Protein AF-A0A7X6X659-F1 (afdb_monomer)

Sequence (51 aa):
QDEIGTPYCVTFDFDSLEDNQVTIRERDSMDQLRLPINELVDYFAGKFDLP

Mean predicted aligned error: 6.43 Å

Structure (mmCIF, N/CA/C/O backbone):
data_AF-A0A7X6X659-F1
#
_entry.id   AF-A0A7X6X659-F1
#
loop_
_atom_site.group_PDB
_atom_site.id
_atom_site.type_symbol
_atom_site.label_atom_id
_atom_site.label_alt_id
_atom_site.label_comp_id
_atom_site.label_asym_id
_atom_site.label_entity_id
_atom_site.label_seq_id
_atom_site.pdbx_PDB_ins_code
_atom_site.Cartn_x
_atom_site.Cartn_y
_atom_site.Cartn_z
_atom_site.occupancy
_atom_site.B_iso_or_equiv
_atom_site.auth_seq_id
_atom_site.auth_comp_id
_atom_site.auth_asym_id
_atom_site.auth_atom_id
_atom_site.pdbx_PDB_model_num
ATOM 1 N N . GLN A 1 1 ? 14.663 -1.157 1.772 1.00 49.09 1 GLN A N 1
ATOM 2 C CA . GLN A 1 1 ? 13.796 -2.069 0.987 1.00 49.09 1 GLN A CA 1
ATOM 3 C C . GLN A 1 1 ? 14.156 -2.015 -0.504 1.00 49.09 1 GLN A C 1
ATOM 5 O O . GLN A 1 1 ? 13.686 -2.842 -1.269 1.00 49.09 1 GLN A O 1
ATOM 10 N N . ASP A 1 2 ? 15.048 -1.099 -0.897 1.00 52.06 2 ASP A N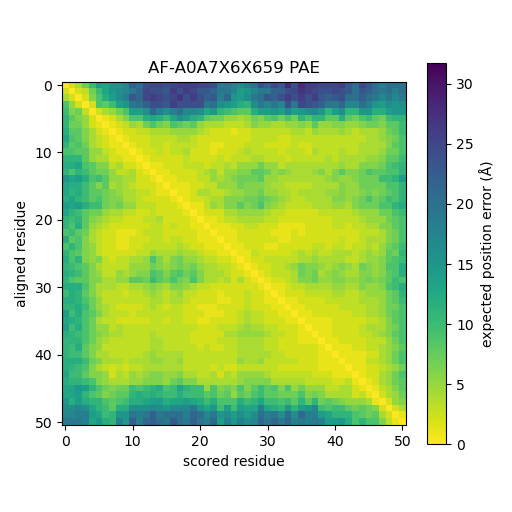 1
ATOM 11 C CA . ASP A 1 2 ? 15.457 -0.821 -2.276 1.00 52.06 2 ASP A CA 1
ATOM 12 C C . ASP A 1 2 ? 16.460 -1.820 -2.888 1.00 52.06 2 ASP A C 1
ATOM 14 O O . ASP A 1 2 ? 16.674 -1.791 -4.095 1.00 52.06 2 ASP A O 1
ATOM 18 N N . GLU A 1 3 ? 17.035 -2.737 -2.100 1.00 48.66 3 GLU A N 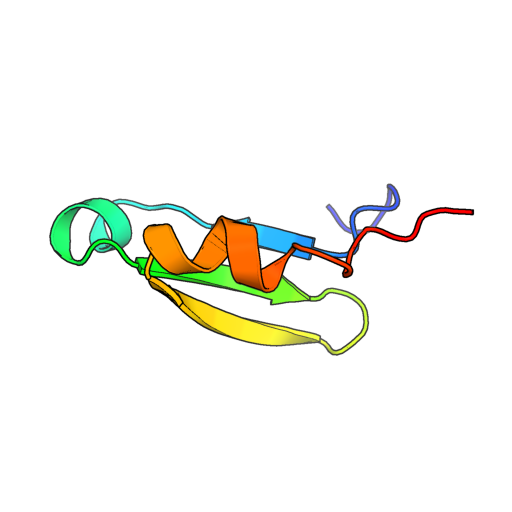1
ATOM 19 C CA . GLU A 1 3 ? 18.176 -3.567 -2.534 1.00 48.66 3 GLU A CA 1
ATOM 20 C C . GLU A 1 3 ? 17.846 -5.028 -2.897 1.00 48.66 3 GLU A C 1
ATOM 22 O O . GLU A 1 3 ? 18.739 -5.767 -3.302 1.00 48.66 3 GLU A O 1
ATOM 27 N N . ILE A 1 4 ? 16.581 -5.467 -2.828 1.00 55.47 4 ILE A N 1
ATOM 28 C CA . ILE A 1 4 ? 16.177 -6.811 -3.288 1.00 55.47 4 ILE A CA 1
ATOM 29 C C . ILE A 1 4 ? 14.845 -6.720 -4.033 1.00 55.47 4 ILE A C 1
ATOM 31 O O . ILE A 1 4 ? 13.802 -6.915 -3.435 1.00 55.47 4 ILE A O 1
ATOM 35 N N . GLY A 1 5 ? 14.870 -6.387 -5.326 1.00 56.53 5 GLY A N 1
ATOM 36 C CA . GLY A 1 5 ? 13.895 -6.877 -6.318 1.00 56.53 5 GLY A CA 1
ATOM 37 C C . GLY A 1 5 ? 12.378 -6.769 -6.074 1.00 56.53 5 GLY A C 1
ATOM 38 O O . GLY A 1 5 ? 11.657 -7.420 -6.817 1.00 56.53 5 GLY A O 1
ATOM 39 N N . THR A 1 6 ? 11.872 -6.004 -5.101 1.00 70.38 6 THR A N 1
ATOM 40 C CA . THR A 1 6 ? 10.427 -5.869 -4.847 1.00 70.38 6 THR A CA 1
ATOM 41 C C . THR A 1 6 ? 9.886 -4.626 -5.567 1.00 70.38 6 THR A C 1
ATOM 43 O O . THR A 1 6 ? 10.048 -3.519 -5.050 1.00 70.38 6 THR A O 1
ATOM 46 N N . PRO A 1 7 ? 9.266 -4.761 -6.757 1.00 77.44 7 PRO A N 1
ATOM 47 C CA . PRO A 1 7 ? 8.759 -3.619 -7.527 1.00 77.44 7 PRO A CA 1
ATOM 48 C C . PRO A 1 7 ? 7.589 -2.894 -6.845 1.00 77.44 7 PRO A C 1
ATOM 50 O O . PRO A 1 7 ? 7.405 -1.697 -7.056 1.00 77.44 7 PRO A O 1
ATOM 53 N N . TYR A 1 8 ? 6.838 -3.591 -5.988 1.00 84.38 8 TYR A N 1
ATOM 54 C CA . TYR A 1 8 ? 5.643 -3.071 -5.325 1.00 84.38 8 TYR A CA 1
ATOM 55 C C . TYR A 1 8 ? 5.728 -3.200 -3.805 1.00 84.38 8 TYR A C 1
ATOM 57 O O . TYR A 1 8 ? 5.946 -4.289 -3.279 1.00 84.38 8 TYR A O 1
ATOM 65 N N . CYS A 1 9 ? 5.497 -2.106 -3.087 1.00 87.94 9 CYS A N 1
ATOM 66 C CA . CYS A 1 9 ? 5.372 -2.098 -1.632 1.00 87.94 9 CYS A CA 1
ATOM 67 C C . CYS A 1 9 ? 3.925 -1.782 -1.246 1.00 87.94 9 CYS A C 1
ATOM 69 O O . CYS A 1 9 ? 3.408 -0.746 -1.647 1.00 87.94 9 CYS A O 1
ATOM 71 N N . VAL A 1 10 ? 3.269 -2.664 -0.489 1.00 88.56 10 VAL A N 1
ATOM 72 C CA . VAL A 1 10 ? 1.901 -2.450 0.005 1.00 88.56 10 VAL A CA 1
ATOM 73 C C . VAL A 1 10 ? 1.962 -2.100 1.487 1.00 88.56 10 VAL A C 1
ATOM 75 O O . VAL A 1 10 ? 2.490 -2.870 2.289 1.00 88.56 10 VAL A O 1
ATOM 78 N N . THR A 1 11 ? 1.419 -0.945 1.848 1.00 90.06 11 THR A N 1
ATOM 79 C CA . THR A 1 11 ? 1.271 -0.475 3.223 1.00 90.06 11 THR A CA 1
ATOM 80 C C . THR A 1 11 ? -0.172 -0.676 3.673 1.00 90.06 11 THR A C 1
ATOM 82 O O . THR A 1 11 ? -1.111 -0.224 3.014 1.00 90.06 11 THR A O 1
ATOM 85 N N . PHE A 1 12 ? -0.317 -1.368 4.801 1.00 89.00 12 PHE A N 1
ATOM 86 C CA . PHE A 1 12 ? -1.559 -1.535 5.544 1.00 89.00 12 PHE A CA 1
ATOM 87 C C . PHE A 1 12 ? -1.297 -1.077 6.980 1.00 89.00 12 PHE A C 1
ATOM 89 O O . PHE A 1 12 ? -0.409 -1.618 7.645 1.00 89.00 12 PHE A O 1
ATOM 96 N N . ASP A 1 13 ? -2.028 -0.069 7.434 1.00 87.94 13 ASP A N 1
ATOM 97 C CA . ASP A 1 13 ? -1.830 0.592 8.724 1.00 87.94 13 ASP A CA 1
ATOM 98 C C . ASP A 1 13 ? -3.164 0.765 9.475 1.00 87.94 13 ASP A C 1
ATOM 100 O O . ASP A 1 13 ? -4.173 0.150 9.128 1.00 87.94 13 ASP A O 1
ATOM 104 N N . PHE A 1 14 ? -3.168 1.519 10.577 1.00 85.62 14 PHE A N 1
ATOM 105 C CA . PHE A 1 14 ? -4.379 1.685 11.383 1.00 85.62 14 PHE A CA 1
ATOM 106 C C . PHE A 1 14 ? -5.480 2.452 10.645 1.00 85.62 14 PHE A C 1
ATOM 108 O O . PHE A 1 14 ? -6.648 2.121 10.840 1.00 85.62 14 PHE A O 1
ATOM 115 N N . ASP A 1 15 ? -5.135 3.390 9.759 1.00 82.50 15 ASP A N 1
ATOM 116 C CA . ASP A 1 15 ? -6.122 4.079 8.926 1.00 82.50 15 ASP A CA 1
ATOM 117 C C . ASP A 1 15 ? -6.763 3.093 7.933 1.00 82.50 15 ASP A C 1
ATOM 119 O O . ASP A 1 15 ? -7.976 3.127 7.724 1.00 82.50 15 ASP A O 1
ATOM 123 N N . SER A 1 16 ? -5.990 2.125 7.417 1.00 85.81 16 SER A N 1
ATOM 124 C CA . SER A 1 16 ? -6.503 1.037 6.565 1.00 85.81 16 SER A CA 1
ATOM 125 C C . SER A 1 16 ? -7.561 0.163 7.243 1.00 85.81 16 SER A C 1
ATOM 127 O O . SER A 1 16 ? -8.426 -0.391 6.563 1.00 85.81 16 SER A O 1
ATOM 129 N N . LEU A 1 17 ? -7.499 -0.003 8.569 1.00 84.75 17 LEU A N 1
ATOM 130 C CA . LEU A 1 17 ? -8.503 -0.763 9.326 1.00 84.75 17 LEU A CA 1
ATOM 131 C C . LEU A 1 17 ? -9.835 -0.013 9.422 1.00 84.75 17 LEU A C 1
ATOM 133 O O . LEU A 1 17 ? -10.886 -0.652 9.469 1.00 84.75 17 LEU A O 1
ATOM 137 N N . GLU A 1 18 ? -9.799 1.318 9.453 1.00 87.00 18 GLU A N 1
ATOM 138 C CA . GLU A 1 18 ? -11.005 2.142 9.535 1.00 87.00 18 GLU A CA 1
ATOM 139 C C . GLU A 1 18 ? -11.669 2.319 8.168 1.00 87.00 18 GLU A C 1
ATOM 141 O O . GLU A 1 18 ? -12.898 2.296 8.073 1.00 87.00 18 GLU A O 1
ATOM 146 N N . ASP A 1 19 ? -10.881 2.449 7.100 1.00 89.19 19 ASP A N 1
ATOM 147 C CA . ASP A 1 19 ? -11.399 2.804 5.778 1.00 89.19 19 ASP A CA 1
ATOM 148 C C . ASP A 1 19 ? -11.282 1.713 4.707 1.00 89.19 19 ASP A C 1
ATOM 150 O O . ASP A 1 19 ? -11.750 1.903 3.584 1.00 89.19 19 ASP A O 1
ATOM 154 N N . ASN A 1 20 ? -10.734 0.549 5.064 1.00 90.44 20 ASN A N 1
ATOM 155 C CA . ASN A 1 20 ? -10.534 -0.605 4.185 1.00 90.44 20 ASN A CA 1
ATOM 156 C C . ASN A 1 20 ? -9.722 -0.290 2.916 1.00 90.44 20 ASN A C 1
ATOM 158 O O . ASN A 1 20 ? -9.914 -0.937 1.879 1.00 90.44 20 ASN A O 1
ATOM 162 N N . GLN A 1 21 ? -8.804 0.678 2.984 1.00 92.06 21 GLN A N 1
ATOM 163 C CA . GLN A 1 21 ? -7.926 1.050 1.877 1.00 92.06 21 GLN A CA 1
ATOM 164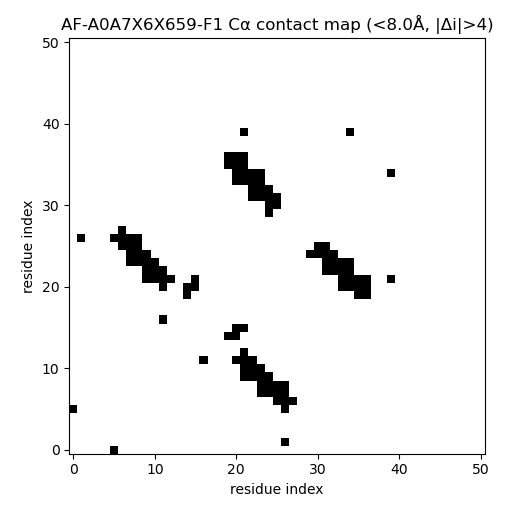 C C . GLN A 1 21 ? -6.464 0.742 2.179 1.00 92.06 21 GLN A C 1
ATOM 166 O O . GLN A 1 21 ? -5.973 0.922 3.289 1.00 92.06 21 GLN A O 1
ATOM 171 N N . VAL A 1 22 ? -5.738 0.321 1.152 1.00 91.88 22 VAL A N 1
ATOM 172 C CA . VAL A 1 22 ? -4.295 0.073 1.183 1.00 91.88 22 VAL A CA 1
ATOM 173 C C . VAL A 1 22 ? -3.577 1.044 0.271 1.00 91.88 22 VAL A C 1
ATOM 175 O O . VAL A 1 22 ? -4.113 1.477 -0.751 1.00 91.88 22 VAL A O 1
ATOM 178 N N . THR A 1 23 ? -2.338 1.359 0.633 1.00 91.88 23 THR A N 1
ATOM 179 C CA . THR A 1 23 ? -1.469 2.193 -0.196 1.00 91.88 23 THR A CA 1
ATOM 180 C C . THR A 1 23 ? -0.416 1.315 -0.848 1.00 91.88 23 THR A C 1
ATOM 182 O O . THR A 1 23 ? 0.347 0.639 -0.165 1.00 91.88 23 THR A O 1
ATOM 185 N N . ILE A 1 24 ? -0.360 1.321 -2.173 1.00 90.38 24 ILE A N 1
ATOM 186 C CA . ILE A 1 24 ? 0.672 0.658 -2.960 1.00 90.38 24 ILE A CA 1
ATOM 187 C C . ILE A 1 24 ? 1.655 1.716 -3.438 1.00 90.38 24 ILE A C 1
ATOM 189 O O . ILE A 1 24 ? 1.266 2.715 -4.036 1.00 90.38 24 ILE A O 1
ATOM 193 N N . ARG A 1 25 ? 2.941 1.470 -3.220 1.00 90.19 25 ARG A N 1
ATOM 194 C CA . ARG A 1 25 ? 4.037 2.253 -3.771 1.00 90.19 25 ARG A CA 1
ATOM 195 C C . ARG A 1 25 ? 4.778 1.428 -4.811 1.00 90.19 25 ARG A C 1
ATOM 197 O O . ARG A 1 25 ? 5.322 0.371 -4.486 1.00 90.19 25 ARG A O 1
ATOM 204 N N . GLU A 1 26 ? 4.819 1.925 -6.040 1.00 87.12 26 GLU A N 1
ATOM 205 C CA . GLU A 1 26 ? 5.630 1.341 -7.106 1.00 87.12 26 GLU A CA 1
ATOM 206 C C . GLU A 1 26 ? 7.030 1.959 -7.062 1.00 87.12 26 GLU A C 1
ATOM 208 O O . GLU A 1 26 ? 7.198 3.180 -7.018 1.00 87.12 26 GLU A O 1
ATOM 213 N N . ARG A 1 27 ? 8.059 1.113 -7.019 1.00 82.31 27 ARG A N 1
ATOM 214 C CA . ARG A 1 27 ? 9.447 1.568 -6.895 1.00 82.31 27 ARG A CA 1
ATOM 215 C C . ARG A 1 27 ? 9.933 2.242 -8.176 1.00 82.31 27 ARG A C 1
ATOM 217 O O . ARG A 1 27 ? 10.597 3.270 -8.098 1.00 82.31 27 ARG A O 1
ATOM 224 N N . ASP A 1 28 ? 9.609 1.653 -9.321 1.00 81.00 28 ASP A N 1
ATOM 225 C CA . ASP A 1 28 ? 10.133 2.059 -10.625 1.00 81.00 28 ASP A CA 1
ATOM 226 C C . ASP A 1 28 ? 9.527 3.386 -11.109 1.00 81.00 28 ASP A C 1
ATOM 228 O O . ASP A 1 28 ? 10.269 4.269 -11.537 1.00 81.00 28 ASP A O 1
ATOM 232 N N . SER A 1 29 ? 8.214 3.581 -10.952 1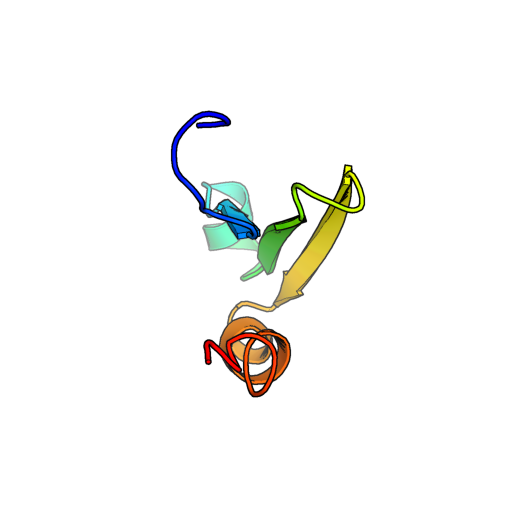.00 82.81 29 SER A N 1
ATOM 233 C CA . SER A 1 29 ? 7.549 4.846 -11.317 1.00 82.81 29 SER A CA 1
ATOM 234 C C . SER A 1 29 ? 7.545 5.893 -10.196 1.00 82.81 29 SER A C 1
ATOM 236 O O . SER A 1 29 ? 7.196 7.044 -10.430 1.00 82.81 29 SER A O 1
ATOM 238 N N . MET A 1 30 ? 7.942 5.517 -8.972 1.00 81.00 30 MET A N 1
ATOM 239 C CA . MET A 1 30 ? 7.801 6.327 -7.747 1.00 81.00 30 MET A CA 1
ATOM 240 C C . MET A 1 30 ? 6.353 6.727 -7.404 1.00 81.00 30 MET A C 1
ATOM 242 O O . MET A 1 30 ? 6.139 7.570 -6.529 1.00 81.00 30 MET A O 1
ATOM 246 N N . ASP A 1 31 ? 5.367 6.098 -8.043 1.00 85.88 31 ASP A N 1
ATOM 247 C CA . ASP A 1 31 ? 3.950 6.370 -7.834 1.00 85.88 31 ASP A CA 1
ATOM 248 C C . ASP A 1 31 ? 3.432 5.777 -6.519 1.00 85.88 31 ASP A C 1
ATOM 250 O O . ASP A 1 31 ? 3.882 4.725 -6.048 1.00 85.88 31 ASP A O 1
ATOM 254 N N . GLN A 1 32 ? 2.444 6.459 -5.939 1.00 88.81 32 GLN A N 1
ATOM 255 C CA . GLN A 1 32 ? 1.661 5.978 -4.805 1.00 88.81 32 GLN A CA 1
ATOM 256 C C . GLN A 1 32 ? 0.190 5.928 -5.198 1.00 88.81 32 GLN A C 1
ATOM 258 O O . GLN A 1 32 ? -0.401 6.940 -5.573 1.00 88.81 32 GLN A O 1
ATOM 263 N N . LEU A 1 33 ? -0.402 4.747 -5.0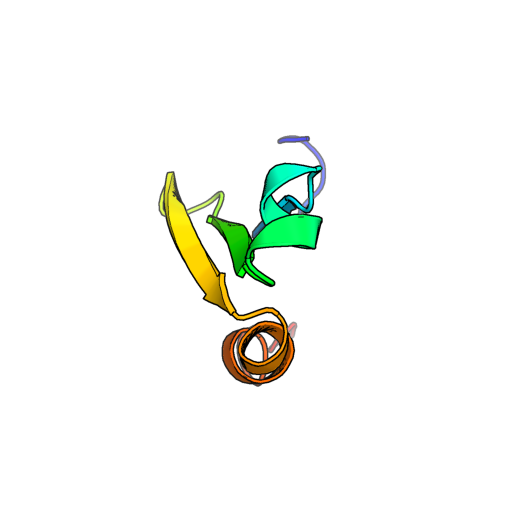84 1.00 89.88 33 LEU A N 1
ATOM 264 C CA . LEU A 1 33 ? -1.802 4.500 -5.370 1.00 89.88 33 LEU A CA 1
ATOM 265 C C . LEU A 1 33 ? -2.493 4.032 -4.098 1.00 89.88 33 LEU A C 1
ATOM 267 O O . LEU A 1 33 ? -2.040 3.089 -3.455 1.00 89.88 33 LEU A O 1
ATOM 271 N N . ARG A 1 34 ? -3.611 4.666 -3.754 1.00 91.88 34 A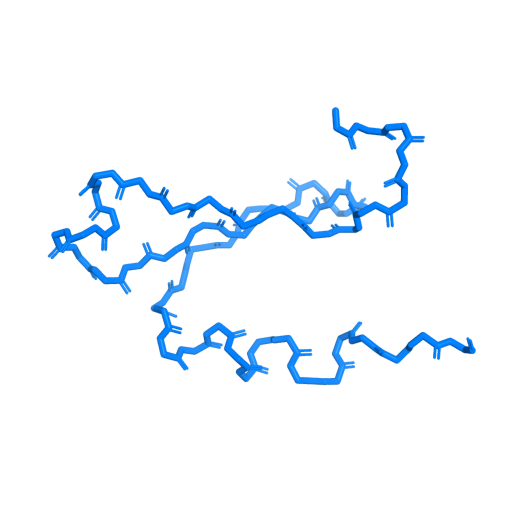RG A N 1
ATOM 272 C CA . ARG A 1 34 ? -4.469 4.229 -2.657 1.00 91.88 34 ARG A CA 1
ATOM 273 C C . ARG A 1 34 ? -5.729 3.615 -3.235 1.00 91.88 34 ARG A C 1
ATOM 275 O O . ARG A 1 34 ? -6.406 4.266 -4.026 1.00 91.88 34 ARG A O 1
ATOM 282 N N . LEU A 1 35 ? -6.014 2.376 -2.865 1.00 91.50 35 LEU A N 1
ATOM 283 C CA . LEU A 1 35 ? -7.172 1.643 -3.364 1.00 91.50 35 LEU A CA 1
ATOM 284 C C . LEU A 1 35 ? -7.795 0.779 -2.266 1.00 91.50 35 LEU A C 1
ATOM 286 O O . LEU A 1 35 ? -7.120 0.421 -1.297 1.00 91.50 35 LEU A O 1
ATOM 290 N N . PRO A 1 36 ? -9.073 0.417 -2.414 1.00 92.50 36 PRO A N 1
ATOM 291 C CA . PRO A 1 36 ? -9.723 -0.568 -1.564 1.00 92.50 36 PRO A CA 1
ATOM 292 C C . PRO A 1 36 ? -8.983 -1.916 -1.533 1.00 92.50 36 PRO A C 1
ATOM 294 O O . PRO A 1 36 ? -8.465 -2.390 -2.543 1.00 92.50 36 PRO A O 1
ATOM 297 N N . ILE A 1 37 ? -8.979 -2.586 -0.379 1.00 89.06 37 ILE A N 1
ATOM 298 C CA . ILE A 1 37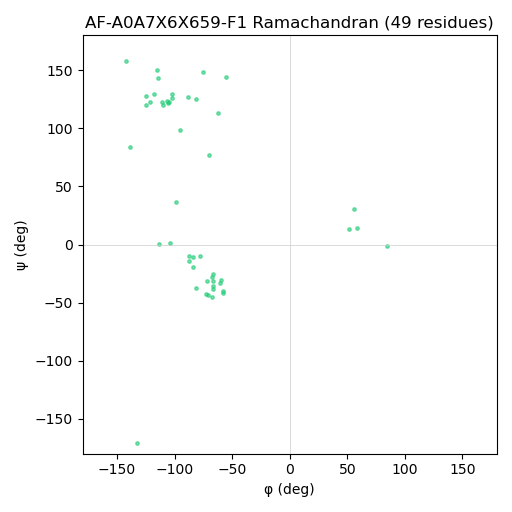 ? -8.313 -3.893 -0.202 1.00 89.06 37 ILE A CA 1
ATOM 299 C C . ILE A 1 37 ? -8.891 -4.968 -1.129 1.00 89.06 37 ILE A C 1
ATOM 301 O O . IL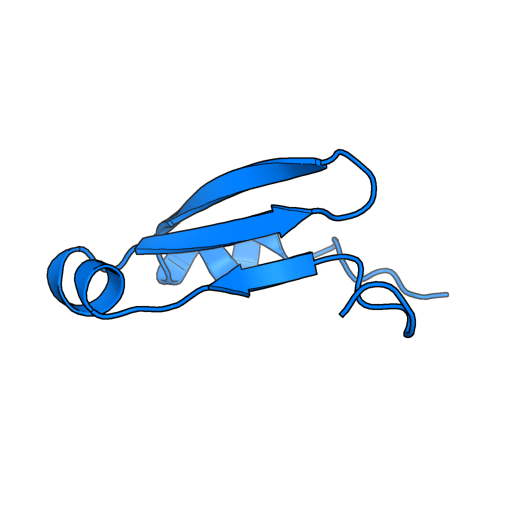E A 1 37 ? -8.168 -5.852 -1.582 1.00 89.06 37 ILE A O 1
ATOM 305 N N . ASN A 1 38 ? -10.190 -4.907 -1.421 1.00 90.44 38 ASN A N 1
ATOM 306 C CA . ASN A 1 38 ? -10.841 -5.851 -2.330 1.00 90.44 38 ASN 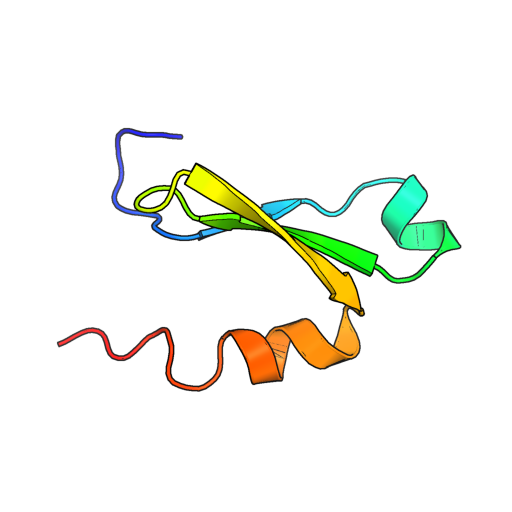A CA 1
ATOM 307 C C . ASN A 1 38 ? -10.366 -5.696 -3.785 1.00 90.44 38 ASN A C 1
ATOM 309 O O . ASN A 1 38 ? -10.346 -6.688 -4.504 1.00 90.44 38 ASN A O 1
ATOM 313 N N . GLU A 1 39 ? -9.932 -4.504 -4.196 1.00 89.38 39 GLU A N 1
ATOM 314 C CA . GLU A 1 39 ? -9.374 -4.237 -5.527 1.00 89.38 39 GLU A CA 1
ATOM 315 C C . GLU A 1 39 ? -7.881 -4.586 -5.619 1.00 89.38 39 GLU A C 1
ATOM 317 O O . GLU A 1 39 ? -7.325 -4.645 -6.713 1.00 89.38 39 GLU A O 1
ATOM 322 N N . LEU A 1 40 ? -7.218 -4.867 -4.490 1.00 87.69 40 LEU A N 1
ATOM 323 C CA . LEU A 1 40 ? -5.787 -5.180 -4.436 1.00 87.69 40 LEU A CA 1
ATOM 324 C C . LEU A 1 40 ? -5.416 -6.386 -5.305 1.00 87.69 40 LEU A C 1
ATOM 326 O O . LEU A 1 40 ? -4.392 -6.375 -5.987 1.00 87.69 40 LEU A O 1
ATOM 330 N N . VAL A 1 41 ? -6.244 -7.432 -5.276 1.00 86.50 41 VAL A N 1
ATOM 331 C CA . VAL A 1 41 ? -6.006 -8.668 -6.034 1.00 86.50 41 VAL A CA 1
ATOM 332 C C . VAL A 1 41 ? -6.134 -8.411 -7.531 1.00 86.50 41 VAL A C 1
ATOM 334 O O . VAL A 1 41 ? -5.260 -8.828 -8.286 1.00 86.50 41 VAL A O 1
ATOM 337 N N . ASP A 1 42 ? -7.171 -7.686 -7.949 1.00 87.69 42 ASP A N 1
ATOM 338 C CA . ASP A 1 42 ? -7.383 -7.318 -9.351 1.00 87.69 42 ASP A CA 1
ATOM 339 C C . ASP A 1 42 ? -6.308 -6.351 -9.855 1.00 87.69 42 ASP A C 1
ATOM 341 O O . ASP A 1 42 ? -5.822 -6.499 -10.973 1.00 87.69 42 ASP A O 1
ATOM 345 N N . TYR A 1 43 ? -5.870 -5.405 -9.018 1.00 86.94 43 TYR A N 1
ATOM 346 C CA . TYR A 1 43 ? -4.783 -4.483 -9.346 1.00 86.94 43 TYR A CA 1
ATOM 347 C C . TYR A 1 43 ? -3.487 -5.226 -9.687 1.00 86.94 43 TYR A C 1
ATOM 349 O O . TYR A 1 43 ? -2.773 -4.844 -10.615 1.00 86.94 43 TYR A O 1
ATOM 357 N N . PHE A 1 44 ? -3.186 -6.293 -8.946 1.00 84.25 44 PHE A N 1
ATOM 358 C CA . PHE A 1 44 ? -2.007 -7.121 -9.172 1.00 84.25 44 PHE A CA 1
ATOM 359 C C . PHE A 1 44 ? -2.215 -8.257 -10.183 1.00 84.25 44 PHE A C 1
ATOM 361 O O . PHE A 1 44 ? -1.232 -8.837 -10.661 1.00 84.25 44 PHE A O 1
ATOM 368 N N . ALA A 1 45 ? -3.458 -8.580 -10.539 1.00 82.06 45 ALA A N 1
ATOM 369 C CA . ALA A 1 45 ? -3.768 -9.592 -11.537 1.00 82.06 45 ALA A CA 1
ATOM 370 C C . ALA A 1 45 ? -3.185 -9.174 -12.900 1.00 82.06 45 ALA A C 1
ATOM 372 O O . ALA A 1 45 ? -3.574 -8.172 -13.492 1.00 82.06 45 ALA A O 1
ATOM 373 N N . GLY A 1 46 ? -2.195 -9.928 -13.388 1.00 73.69 46 GLY A N 1
ATOM 374 C CA . GLY A 1 46 ? -1.472 -9.621 -14.631 1.00 73.69 46 GLY A CA 1
ATOM 375 C C . GLY A 1 46 ? -0.301 -8.638 -14.489 1.00 73.69 46 GLY A C 1
ATOM 376 O O . GLY A 1 46 ? 0.388 -8.382 -15.472 1.00 73.69 46 GLY A O 1
ATOM 377 N N . LYS A 1 47 ? -0.022 -8.114 -13.284 1.00 75.12 47 LYS A N 1
ATOM 378 C CA . LYS A 1 47 ? 1.193 -7.318 -12.996 1.00 75.12 47 LYS A CA 1
ATOM 379 C C . LYS A 1 47 ? 2.410 -8.183 -12.658 1.00 75.12 47 LYS A C 1
ATOM 381 O O . LYS A 1 47 ? 3.536 -7.712 -12.759 1.00 75.12 47 LYS A O 1
ATOM 386 N N . PHE A 1 48 ? 2.184 -9.438 -12.267 1.00 67.75 48 PHE A N 1
ATOM 387 C CA . PHE A 1 48 ? 3.225 -10.413 -11.927 1.00 67.75 48 PHE A CA 1
ATOM 388 C C . PHE A 1 48 ? 3.531 -11.387 -13.071 1.00 67.75 48 PHE A C 1
ATOM 390 O O . PHE A 1 48 ? 3.792 -12.562 -12.814 1.00 67.75 48 PHE A O 1
ATOM 397 N N . ASP A 1 49 ? 3.503 -10.921 -14.322 1.00 60.38 49 ASP A N 1
ATOM 398 C CA . ASP A 1 49 ? 4.066 -11.682 -15.443 1.00 60.38 49 ASP A CA 1
ATOM 399 C C . ASP A 1 49 ? 5.600 -11.674 -15.292 1.00 60.38 49 ASP A C 1
ATOM 401 O O . ASP A 1 49 ? 6.324 -10.853 -15.854 1.00 60.38 49 ASP A O 1
ATOM 405 N N . LEU A 1 50 ? 6.081 -12.507 -14.369 1.00 54.00 50 LEU A N 1
ATOM 406 C CA . LEU A 1 50 ? 7.493 -12.787 -14.177 1.00 54.00 50 LEU A CA 1
ATOM 407 C C . LEU A 1 50 ? 7.887 -13.841 -15.226 1.00 54.00 50 LEU A C 1
ATOM 409 O O . LEU A 1 50 ? 7.219 -14.877 -15.288 1.00 54.00 50 LEU A O 1
ATOM 413 N N . PRO A 1 51 ? 8.917 -13.580 -16.050 1.00 50.94 51 PRO A N 1
ATOM 414 C CA . PRO A 1 51 ? 9.410 -14.532 -17.044 1.00 50.94 51 PRO A CA 1
ATOM 415 C C . PRO A 1 51 ? 9.988 -15.810 -16.421 1.00 50.94 51 PRO A C 1
ATOM 417 O O . PRO A 1 51 ? 10.469 -15.758 -15.263 1.00 50.94 51 PRO A O 1
#

Foldseek 3Di:
DPPDDDQKDKDDDPVCVVVQWIWIAGPPVRDIDIDHPVCVCVVCVVVPPDD

Radius of gyration: 11.75 Å; Cα contacts (8 Å, |Δi|>4): 56; chains: 1; bounding box: 30×21×28 Å

Nearest PDB structures (foldseek):
  4g85-assembly1_A  TM=8.792E-01  e=2.679E-02  Homo sapiens
  4x5o-assembly1_B  TM=8.718E-01  e=2.679E-02  Homo sapiens
  4g84-assembly1_A  TM=8.577E-01  e=3.255E-02  Homo sapiens
  5w6m-assembly1_B  TM=8.694E-01  e=4.803E-02  Homo sapiens
  4g85-assembly1_B  TM=8.660E-01  e=5.468E-02  Homo sapiens

Secondary structure (DSSP, 8-state):
-TTS---EEEE--HHHHHH-EEEEEETTT--EEEEEGGGHHHHHTTT----

Solvent-accessible surface area (backbone atoms only — not comparable to full-atom values): 3267 Å² total; per-residue (Å²): 124,88,88,65,92,59,59,66,47,78,49,78,53,76,68,24,73,76,68,48,36,31,40,38,36,35,60,88,80,66,44,76,48,78,44,46,56,84,50,49,61,62,69,47,59,82,70,74,79,70,132

pLDDT: mean 80.78, std 13.02, range [48.66, 92.5]